Protein AF-A0A8I2FT78-F1 (afdb_monomer_lite)

Secondary structure (DSSP, 8-state):
-EEEEEEEEEETTEEEEEEEEEEEETTEEEEEEEEEEEE--------

Sequence (47 aa):
MWWRDFDIRREKEGIVFYILGYSMSDDKPEMQDFNVYRVVPCQNQKK

pLDDT: mean 74.9, std 9.72, range [52.75, 88.5]

Foldseek 3Di:
DKDKDWDWDQDPFFIKIWIWIWDDDPPDTDTDDIDIDTDGPPPDPPD

Structure (mmCIF, N/CA/C/O backbone):
data_AF-A0A8I2FT78-F1
#
_entry.id   AF-A0A8I2FT78-F1
#
loop_
_atom_site.group_PDB
_atom_site.id
_atom_site.type_symbol
_atom_site.label_atom_id
_atom_site.label_alt_id
_atom_site.label_comp_id
_atom_site.label_asym_id
_atom_site.label_entity_id
_atom_site.label_seq_id
_atom_site.pdbx_PDB_ins_code
_atom_site.Cartn_x
_atom_site.Cartn_y
_atom_site.Cartn_z
_atom_site.occupancy
_atom_site.B_iso_or_equiv
_atom_site.auth_seq_id
_atom_site.auth_comp_id
_atom_site.auth_asym_id
_atom_site.auth_atom_id
_atom_site.pdbx_PDB_model_num
ATOM 1 N N . MET A 1 1 ? 14.534 6.080 -14.334 1.00 63.31 1 MET A N 1
ATOM 2 C CA . MET A 1 1 ? 14.283 6.719 -13.013 1.00 63.31 1 MET A CA 1
ATOM 3 C C . MET A 1 1 ? 13.146 5.961 -12.336 1.00 63.31 1 MET A C 1
ATOM 5 O O . MET A 1 1 ? 12.239 5.558 -13.050 1.00 63.31 1 MET A O 1
ATOM 9 N N . TRP A 1 2 ? 13.209 5.686 -11.028 1.00 70.62 2 TRP A N 1
ATOM 10 C CA . TRP A 1 2 ? 12.167 4.923 -10.318 1.00 70.62 2 TRP A CA 1
ATOM 11 C C . TRP A 1 2 ? 11.483 5.817 -9.283 1.00 70.62 2 TRP A C 1
ATOM 13 O O . TRP A 1 2 ? 12.158 6.451 -8.474 1.00 70.62 2 TRP A O 1
ATOM 23 N N . TRP A 1 3 ? 10.156 5.853 -9.315 1.00 72.50 3 TRP A N 1
ATOM 24 C CA . TRP A 1 3 ? 9.296 6.562 -8.362 1.00 72.50 3 TRP A CA 1
ATOM 25 C C . TRP A 1 3 ? 8.296 5.571 -7.745 1.00 72.50 3 TRP A C 1
ATOM 27 O O . TRP A 1 3 ? 7.933 4.561 -8.356 1.00 72.50 3 TRP A O 1
ATOM 37 N N . ARG A 1 4 ? 7.909 5.809 -6.491 1.00 75.81 4 ARG A N 1
ATOM 38 C CA . ARG A 1 4 ? 6.914 5.001 -5.780 1.00 75.81 4 ARG A CA 1
ATOM 39 C C . ARG A 1 4 ? 5.823 5.923 -5.266 1.00 75.81 4 ARG A C 1
ATOM 41 O O . ARG A 1 4 ? 6.145 6.880 -4.568 1.00 75.81 4 ARG A O 1
ATOM 48 N N . ASP A 1 5 ? 4.575 5.584 -5.553 1.00 82.25 5 ASP A N 1
ATOM 49 C CA . ASP A 1 5 ? 3.418 6.191 -4.905 1.00 82.25 5 ASP A CA 1
ATOM 50 C C . ASP A 1 5 ? 2.940 5.287 -3.773 1.00 82.25 5 ASP A C 1
ATOM 52 O O . ASP A 1 5 ? 3.061 4.059 -3.829 1.00 82.25 5 ASP A O 1
ATOM 56 N N . PHE A 1 6 ? 2.382 5.894 -2.732 1.00 84.00 6 PHE A N 1
ATOM 57 C CA . PHE A 1 6 ? 1.689 5.161 -1.686 1.00 84.00 6 PHE A CA 1
ATOM 58 C C . PHE A 1 6 ? 0.334 5.801 -1.404 1.00 84.00 6 PHE A C 1
ATOM 60 O O . PHE A 1 6 ? 0.208 7.022 -1.348 1.00 84.00 6 PHE A O 1
ATOM 67 N N . ASP A 1 7 ? -0.675 4.961 -1.209 1.00 85.75 7 ASP A N 1
ATOM 68 C CA . ASP A 1 7 ? -2.023 5.360 -0.820 1.00 85.75 7 ASP A CA 1
ATOM 69 C C . ASP A 1 7 ? -2.417 4.603 0.452 1.00 85.75 7 ASP A C 1
ATOM 71 O O . ASP A 1 7 ? -2.159 3.404 0.590 1.00 85.75 7 ASP A O 1
ATOM 75 N N . ILE A 1 8 ? -3.007 5.308 1.413 1.00 87.81 8 ILE A N 1
ATOM 76 C CA . ILE A 1 8 ? -3.373 4.754 2.718 1.00 87.81 8 ILE A CA 1
ATOM 77 C C . ILE A 1 8 ? -4.866 4.954 2.898 1.00 87.81 8 ILE A C 1
ATOM 79 O O . ILE A 1 8 ? -5.350 6.082 2.995 1.00 87.81 8 ILE A O 1
ATOM 83 N N . ARG A 1 9 ? -5.604 3.848 2.994 1.00 87.62 9 ARG A N 1
ATOM 84 C CA . ARG A 1 9 ? -7.058 3.870 3.168 1.00 87.62 9 ARG A CA 1
ATOM 85 C C . ARG A 1 9 ? -7.454 3.210 4.472 1.00 87.62 9 ARG A C 1
ATOM 87 O O . ARG A 1 9 ? -6.959 2.145 4.826 1.00 87.62 9 ARG A O 1
ATOM 94 N N . ARG A 1 10 ? -8.392 3.831 5.184 1.00 84.56 10 ARG A N 1
ATOM 95 C CA . ARG A 1 10 ? -9.046 3.224 6.343 1.00 84.56 10 ARG A CA 1
ATOM 96 C C . ARG A 1 10 ? -10.316 2.526 5.872 1.00 84.56 10 ARG A C 1
ATOM 98 O O . ARG A 1 10 ? -11.253 3.183 5.432 1.00 84.56 10 ARG A O 1
ATOM 105 N N . GLU A 1 11 ? -10.339 1.207 5.971 1.00 84.50 11 GLU A N 1
ATOM 106 C CA . GLU A 1 11 ? -11.530 0.393 5.745 1.00 84.50 11 GLU A CA 1
ATOM 107 C C . GLU A 1 11 ? -12.223 0.115 7.084 1.00 84.50 11 GLU A C 1
ATOM 109 O O . GLU A 1 11 ? -11.665 0.337 8.162 1.00 84.50 11 GLU A O 1
ATOM 114 N N . LYS A 1 12 ? -13.459 -0.389 7.036 1.00 83.88 12 LYS A N 1
ATOM 115 C CA . LYS A 1 12 ? -14.230 -0.725 8.243 1.00 83.88 12 LYS A CA 1
ATOM 116 C C . LYS A 1 12 ? -13.481 -1.700 9.171 1.00 83.88 12 LYS A C 1
ATOM 118 O O . LYS A 1 12 ? -13.655 -1.638 10.383 1.00 83.88 12 LYS A O 1
ATOM 123 N N . GLU A 1 13 ? -12.647 -2.571 8.603 1.00 79.94 13 GLU A N 1
ATOM 124 C CA . GLU A 1 13 ? -11.976 -3.682 9.292 1.00 79.94 13 GLU A CA 1
ATOM 125 C C . GLU A 1 13 ? -10.483 -3.434 9.578 1.00 79.94 13 GLU A C 1
ATOM 127 O O . GLU A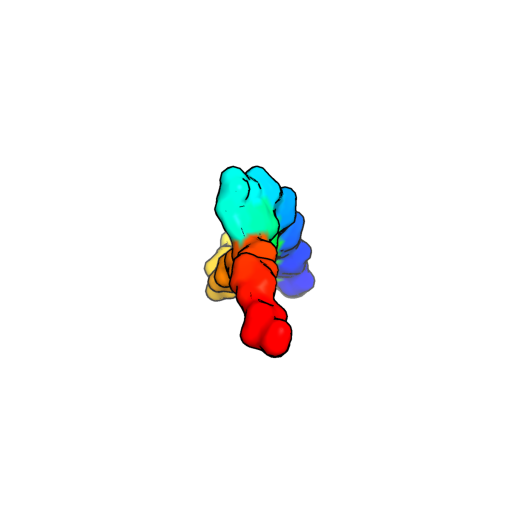 1 13 ? -9.833 -4.269 10.205 1.00 79.94 13 GLU A O 1
ATOM 132 N N . GLY A 1 14 ? -9.914 -2.303 9.145 1.00 83.38 14 GLY A N 1
ATOM 133 C CA . GLY A 1 14 ? -8.485 -2.040 9.312 1.00 83.38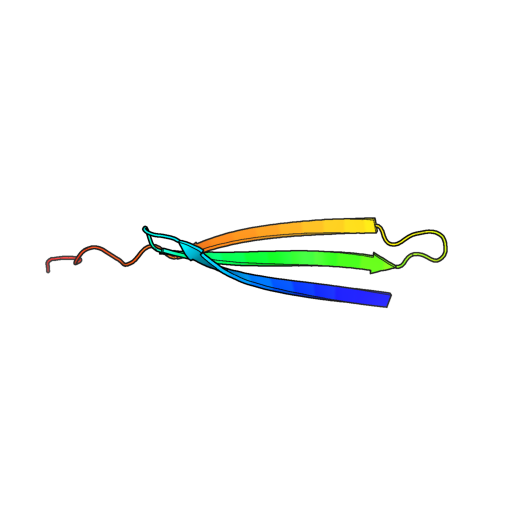 14 GLY A CA 1
ATOM 134 C C . GLY A 1 14 ? -7.945 -0.894 8.463 1.00 83.38 14 GLY A C 1
ATOM 135 O O . GLY A 1 14 ? -8.691 -0.114 7.875 1.00 83.38 14 GLY A O 1
ATOM 136 N N . ILE A 1 15 ? -6.621 -0.784 8.410 1.00 88.50 15 ILE A N 1
ATOM 137 C CA . ILE A 1 15 ? -5.910 0.175 7.556 1.00 88.50 15 ILE A CA 1
ATOM 138 C C . ILE A 1 15 ? -5.245 -0.607 6.425 1.00 88.50 15 ILE A C 1
ATOM 140 O O . ILE A 1 15 ? -4.586 -1.616 6.673 1.00 88.50 15 ILE A O 1
ATOM 144 N N . VAL A 1 16 ? -5.422 -0.151 5.189 1.00 85.88 16 VAL A N 1
ATOM 145 C CA . VAL A 1 16 ? -4.830 -0.741 3.987 1.00 85.88 16 VAL A CA 1
ATOM 146 C C . VAL A 1 16 ? -3.798 0.221 3.409 1.00 85.88 16 VAL A C 1
ATOM 148 O O . VAL A 1 16 ? -4.099 1.392 3.183 1.00 85.88 16 VAL A O 1
ATOM 151 N N . PHE A 1 17 ? -2.592 -0.283 3.167 1.00 86.94 17 PHE A N 1
ATOM 152 C CA . PHE A 1 17 ? -1.506 0.415 2.487 1.00 86.94 17 PHE A CA 1
ATOM 153 C C . PHE A 1 17 ? -1.376 -0.144 1.072 1.00 86.94 17 PHE A C 1
ATOM 155 O O . PHE A 1 17 ? -1.144 -1.343 0.901 1.00 86.94 17 PHE A O 1
ATOM 162 N N . TYR A 1 18 ? -1.493 0.723 0.07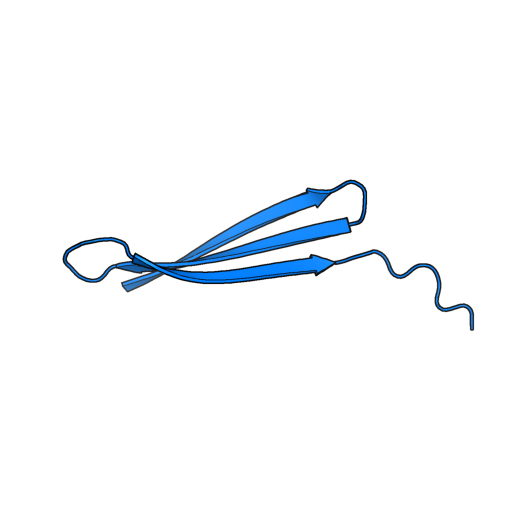5 1.00 83.50 18 TYR A N 1
ATOM 163 C CA . TYR A 1 18 ? -1.220 0.430 -1.326 1.00 83.50 18 TYR A CA 1
ATOM 164 C C . TYR A 1 18 ? 0.122 1.064 -1.677 1.00 83.50 18 TYR A C 1
ATOM 166 O O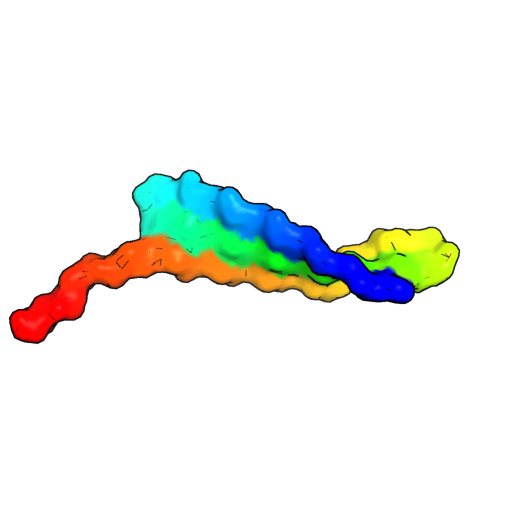 . TYR A 1 18 ? 0.275 2.273 -1.534 1.00 83.50 18 TYR A O 1
ATOM 174 N N . ILE A 1 19 ? 1.100 0.272 -2.110 1.00 84.94 19 ILE A N 1
ATOM 175 C CA . ILE A 1 19 ? 2.392 0.775 -2.591 1.00 84.94 19 ILE A CA 1
ATOM 176 C C . ILE A 1 19 ? 2.490 0.440 -4.075 1.00 84.94 19 ILE A C 1
ATOM 178 O O . ILE A 1 19 ? 2.444 -0.737 -4.434 1.00 84.94 19 ILE A O 1
ATOM 182 N N . LEU A 1 20 ? 2.620 1.466 -4.915 1.00 81.44 20 LEU A N 1
ATOM 183 C CA . LEU A 1 20 ? 2.688 1.371 -6.371 1.00 81.44 20 LEU A CA 1
ATOM 184 C C . LEU A 1 20 ? 4.093 1.772 -6.826 1.00 81.44 20 LEU A C 1
ATOM 186 O O . LEU A 1 20 ? 4.533 2.898 -6.605 1.00 81.44 20 LEU A O 1
ATOM 190 N N . GLY A 1 21 ? 4.817 0.837 -7.428 1.00 81.69 21 GLY A N 1
ATOM 191 C CA . GLY A 1 21 ? 6.113 1.071 -8.047 1.00 81.69 21 GLY A CA 1
ATOM 192 C C . GLY A 1 21 ? 5.953 1.298 -9.542 1.00 81.69 21 GLY A C 1
ATOM 193 O O . GLY A 1 21 ? 5.416 0.445 -10.251 1.00 81.69 21 GLY A O 1
ATOM 194 N N . TYR A 1 22 ? 6.467 2.420 -10.030 1.00 75.50 22 TYR A N 1
ATOM 195 C CA . TYR A 1 22 ? 6.484 2.716 -11.456 1.00 75.50 22 TYR A CA 1
ATOM 196 C C . TYR A 1 22 ? 7.928 2.884 -11.928 1.00 75.50 22 TYR A C 1
ATOM 198 O O . TYR A 1 22 ? 8.765 3.523 -11.279 1.00 75.50 22 TYR A O 1
ATOM 206 N N . SER A 1 23 ? 8.212 2.323 -13.092 1.00 73.31 23 SER A N 1
ATOM 207 C CA . SER A 1 23 ? 9.472 2.504 -13.794 1.00 73.31 23 SER A CA 1
ATOM 208 C C . SER A 1 23 ? 9.204 3.361 -15.019 1.00 73.31 23 SER A C 1
ATOM 210 O O . SER A 1 23 ? 8.365 3.028 -15.852 1.00 73.31 23 SER A O 1
ATOM 212 N N . MET A 1 24 ? 9.897 4.492 -15.115 1.00 61.94 24 MET A N 1
ATOM 213 C CA . MET A 1 24 ? 9.984 5.243 -16.363 1.00 61.94 24 MET A CA 1
ATOM 214 C C . MET A 1 24 ? 11.207 4.709 -17.112 1.00 61.94 24 MET A C 1
ATOM 216 O O . MET A 1 24 ? 12.341 5.097 -16.797 1.00 61.94 24 MET A O 1
ATOM 220 N N . SER A 1 25 ? 10.975 3.764 -18.026 1.00 66.00 25 SER A N 1
ATOM 221 C CA . SER A 1 25 ? 11.836 3.541 -19.191 1.00 66.00 25 SER A CA 1
ATOM 222 C C . SER A 1 25 ? 11.404 4.513 -20.295 1.00 66.00 25 SER A C 1
ATOM 224 O O . SER A 1 25 ? 10.266 4.983 -20.294 1.00 66.00 25 SER A O 1
ATOM 226 N N . ASP A 1 26 ? 12.324 4.864 -21.193 1.00 64.81 26 ASP A N 1
ATOM 227 C CA . ASP A 1 26 ? 12.247 6.061 -22.048 1.00 64.81 26 ASP A CA 1
ATOM 228 C C . ASP A 1 26 ? 11.013 6.164 -22.976 1.00 64.81 26 ASP A C 1
ATOM 230 O O . ASP A 1 26 ? 10.771 7.234 -23.527 1.00 64.81 26 ASP A O 1
ATOM 234 N N . ASP A 1 27 ? 10.182 5.120 -23.092 1.00 64.56 27 ASP A N 1
ATOM 235 C CA . ASP A 1 27 ? 9.029 5.094 -24.001 1.00 64.56 27 ASP A CA 1
ATOM 236 C C . ASP A 1 27 ? 7.643 4.975 -23.341 1.00 64.56 27 ASP A C 1
ATOM 238 O O . ASP A 1 27 ? 6.650 5.224 -24.030 1.00 64.56 27 ASP A O 1
ATOM 242 N N . LYS A 1 28 ? 7.524 4.629 -22.044 1.00 61.69 28 LYS A N 1
ATOM 243 C CA . LYS A 1 28 ? 6.253 4.649 -21.276 1.00 61.69 28 LYS A CA 1
ATOM 244 C C . LYS A 1 28 ? 6.479 4.418 -19.770 1.00 61.69 28 LYS A C 1
ATOM 246 O O . LYS A 1 28 ? 7.304 3.583 -19.409 1.00 61.69 28 LYS A O 1
ATOM 251 N N . PRO A 1 29 ? 5.690 5.057 -18.879 1.00 64.75 29 PRO A N 1
ATOM 252 C CA . PRO A 1 29 ? 5.589 4.617 -17.491 1.00 64.75 29 PRO A CA 1
ATOM 253 C C . PRO A 1 29 ? 4.988 3.208 -17.441 1.00 64.75 29 PRO A C 1
ATOM 255 O O . PRO A 1 29 ? 3.815 3.016 -17.764 1.00 64.75 29 PRO A O 1
ATOM 258 N N . GLU A 1 30 ? 5.777 2.229 -17.008 1.00 69.12 30 GLU A N 1
ATOM 259 C CA . GLU A 1 30 ? 5.302 0.876 -16.728 1.00 69.12 30 GLU A CA 1
ATOM 260 C C . GLU A 1 30 ? 5.173 0.679 -15.214 1.00 69.12 30 GLU A C 1
ATOM 262 O O . GLU A 1 30 ? 6.110 0.908 -14.444 1.00 69.12 30 GLU A O 1
ATOM 267 N N . MET A 1 31 ? 3.987 0.259 -14.774 1.00 70.75 31 MET A N 1
ATOM 268 C CA . MET A 1 31 ? 3.752 -0.174 -13.399 1.00 70.75 31 MET A CA 1
ATOM 269 C C . MET A 1 31 ? 4.395 -1.553 -13.224 1.00 70.75 31 MET A C 1
ATOM 271 O O . MET A 1 31 ? 3.925 -2.520 -13.817 1.00 70.75 31 MET A O 1
ATOM 275 N N . GLN A 1 32 ? 5.488 -1.635 -12.460 1.00 66.94 32 GLN A N 1
ATOM 276 C CA . GLN A 1 32 ? 6.254 -2.882 -12.319 1.00 66.94 32 GLN A CA 1
ATOM 277 C C . GLN A 1 32 ? 5.828 -3.696 -11.102 1.00 66.94 32 GLN A C 1
ATOM 279 O O . GLN A 1 32 ? 5.673 -4.906 -11.208 1.00 66.94 32 GLN A O 1
ATOM 284 N N . ASP A 1 33 ? 5.586 -3.035 -9.969 1.00 68.00 33 ASP A N 1
ATOM 285 C CA . ASP A 1 33 ? 5.324 -3.716 -8.705 1.00 68.00 33 ASP A CA 1
ATOM 286 C C . ASP A 1 33 ? 4.164 -3.057 -7.966 1.00 68.00 33 ASP A C 1
ATOM 288 O O . ASP A 1 33 ? 4.115 -1.833 -7.825 1.00 68.00 33 ASP A O 1
ATOM 292 N N . PHE A 1 34 ? 3.251 -3.866 -7.429 1.00 74.00 34 PHE A N 1
ATOM 293 C CA . PHE A 1 34 ? 2.277 -3.398 -6.451 1.00 74.00 34 PHE A CA 1
ATOM 294 C C . PHE A 1 34 ? 2.204 -4.339 -5.261 1.00 74.00 34 PHE A C 1
ATOM 296 O O . PHE A 1 34 ? 2.073 -5.550 -5.414 1.00 74.00 34 PHE A O 1
ATOM 303 N N . ASN A 1 35 ? 2.272 -3.766 -4.063 1.00 76.31 35 ASN A N 1
ATOM 304 C CA . ASN A 1 35 ? 2.095 -4.501 -2.818 1.00 76.31 35 ASN A CA 1
ATOM 305 C C . ASN A 1 35 ? 0.931 -3.894 -2.035 1.00 76.31 35 ASN A C 1
ATOM 307 O O . ASN A 1 35 ? 0.835 -2.672 -1.895 1.00 76.31 35 ASN A O 1
ATOM 311 N N . VAL A 1 36 ? 0.060 -4.758 -1.512 1.00 80.81 36 VAL A N 1
ATOM 312 C CA . VAL A 1 36 ? -1.078 -4.367 -0.673 1.00 80.81 36 VAL A CA 1
ATOM 313 C C . VAL A 1 36 ? -0.891 -4.970 0.710 1.00 80.81 36 VAL A C 1
ATOM 315 O O . VAL A 1 36 ? -0.844 -6.189 0.861 1.00 80.81 36 VAL A O 1
ATOM 318 N N . TYR A 1 37 ? -0.814 -4.118 1.728 1.00 80.00 37 TYR A N 1
ATOM 319 C CA . TYR A 1 37 ? -0.699 -4.543 3.120 1.00 80.00 37 TYR A CA 1
ATOM 320 C C . TYR A 1 37 ? -1.961 -4.159 3.876 1.00 80.00 37 TYR A C 1
ATOM 322 O O . TYR A 1 37 ? -2.311 -2.983 3.952 1.00 80.00 37 TYR A O 1
ATOM 330 N N . ARG A 1 38 ? -2.634 -5.143 4.476 1.00 82.38 38 ARG A N 1
ATOM 331 C CA . ARG A 1 38 ? -3.783 -4.912 5.354 1.00 82.38 38 ARG A CA 1
ATOM 332 C C . ARG A 1 38 ? -3.360 -5.095 6.806 1.00 82.38 38 ARG A C 1
ATOM 334 O O . ARG A 1 38 ? -2.977 -6.187 7.215 1.00 82.38 38 ARG A O 1
ATOM 341 N N . VAL A 1 39 ? -3.479 -4.030 7.588 1.00 82.12 39 VAL A N 1
ATOM 342 C CA . VAL A 1 39 ? -3.299 -4.052 9.038 1.00 82.12 39 VAL A CA 1
ATOM 343 C C . VAL A 1 39 ? -4.675 -4.150 9.681 1.00 82.12 39 VAL A C 1
ATOM 345 O O . VAL A 1 39 ? -5.439 -3.183 9.698 1.00 82.12 39 VAL A O 1
ATOM 348 N N . VAL A 1 40 ? -4.991 -5.333 10.202 1.00 78.75 40 VAL A N 1
ATOM 349 C CA . VAL A 1 40 ? -6.174 -5.549 11.039 1.00 78.75 40 VAL A CA 1
ATOM 350 C C . VAL A 1 40 ? -5.809 -5.295 12.503 1.00 78.75 40 VAL A C 1
ATOM 352 O O . VAL A 1 40 ? -4.732 -5.710 12.944 1.00 78.75 40 VAL A O 1
ATOM 355 N N . PRO A 1 41 ? -6.662 -4.610 13.281 1.00 71.38 41 PRO A N 1
ATOM 356 C CA . PRO A 1 41 ? -6.441 -4.491 14.711 1.00 71.38 41 PRO A CA 1
ATOM 357 C C . PRO A 1 41 ? -6.438 -5.893 15.327 1.00 71.38 41 PRO A C 1
ATOM 359 O O . PRO A 1 41 ? -7.373 -6.671 15.138 1.00 71.38 41 PRO A O 1
ATOM 362 N N . CYS A 1 42 ? -5.370 -6.218 16.056 1.00 76.00 42 CYS A N 1
ATOM 363 C CA . CYS A 1 42 ? -5.269 -7.461 16.808 1.00 76.00 42 CYS A CA 1
ATOM 364 C C . CYS A 1 42 ? -6.414 -7.490 17.832 1.00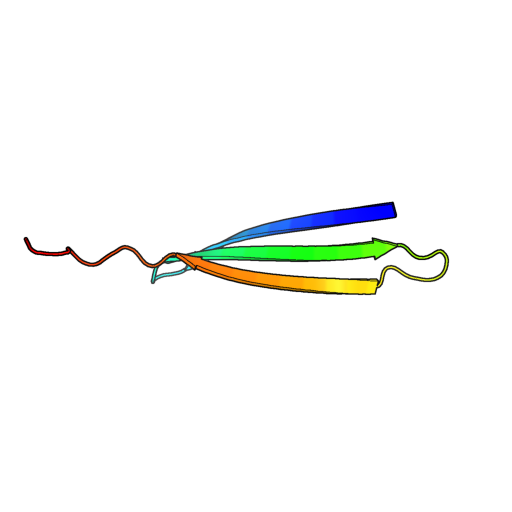 76.00 42 CYS A C 1
ATOM 366 O O . CYS A 1 42 ? -6.406 -6.718 18.792 1.00 76.00 42 CYS A O 1
ATOM 368 N N . GLN A 1 43 ? -7.428 -8.331 17.609 1.00 69.69 43 GLN A N 1
ATOM 369 C CA . GLN A 1 43 ? -8.468 -8.569 18.604 1.00 69.69 43 GLN A CA 1
ATOM 370 C C . GLN A 1 43 ? -7.813 -9.305 19.767 1.00 69.69 43 GLN A C 1
ATOM 372 O O . GLN A 1 43 ? -7.607 -10.507 19.676 1.00 69.69 43 GLN A O 1
ATOM 377 N N . ASN A 1 44 ? -7.430 -8.550 20.800 1.00 56.81 44 ASN A N 1
ATOM 378 C CA . ASN A 1 44 ? -6.945 -9.005 22.100 1.00 56.81 44 ASN A CA 1
ATOM 379 C C . ASN A 1 44 ? -6.306 -10.402 22.079 1.00 56.81 44 ASN A C 1
ATOM 381 O O . ASN A 1 44 ? -6.996 -11.404 22.277 1.00 56.81 44 ASN A O 1
ATOM 385 N N . GLN A 1 45 ? -4.975 -10.466 21.964 1.00 56.84 45 GLN A N 1
ATOM 386 C CA . GLN A 1 45 ? -4.240 -11.570 22.581 1.00 56.84 45 GLN A CA 1
ATOM 387 C C . GLN A 1 45 ? -4.568 -11.541 24.080 1.00 56.84 45 GLN A C 1
ATOM 389 O O . GLN A 1 45 ? -3.923 -10.836 24.853 1.00 56.84 45 GLN A O 1
ATOM 394 N N . LYS A 1 46 ? -5.632 -12.245 24.480 1.00 56.09 46 LYS A N 1
ATOM 395 C CA . LYS A 1 46 ? -5.895 -12.585 25.873 1.00 56.09 46 LYS A CA 1
ATOM 396 C C . LYS A 1 46 ? -4.680 -13.388 26.338 1.00 56.09 46 LYS A C 1
ATOM 398 O O . LYS A 1 46 ? -4.530 -14.540 25.939 1.00 56.09 46 LYS A O 1
ATOM 403 N N . LYS A 1 47 ? -3.785 -12.745 27.083 1.00 52.75 47 LYS A N 1
ATOM 404 C 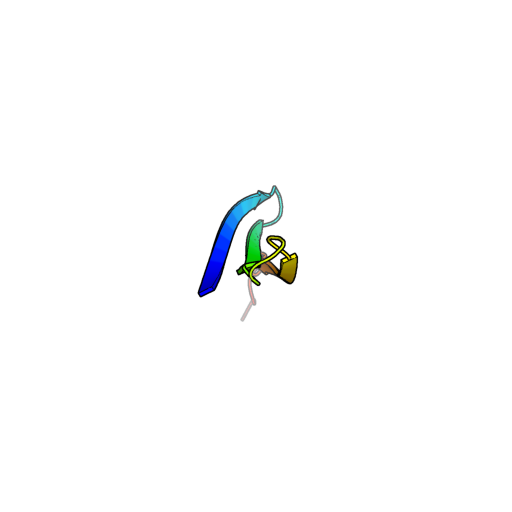CA . LYS A 1 47 ? -2.947 -13.449 28.051 1.00 52.75 47 LYS A CA 1
ATOM 405 C C . LYS A 1 47 ? -3.781 -13.723 29.290 1.00 52.75 47 LYS A C 1
ATOM 407 O O . LYS A 1 47 ? -4.603 -12.842 29.630 1.00 52.75 47 LYS A O 1
#

Radius of gyration: 15.78 Å; chains: 1; bounding box: 28×20×52 Å